Protein AF-A0A8I6S346-F1 (afdb_monomer_lite)

Radius of gyration: 24.1 Å; chains: 1; bounding box: 42×39×74 Å

Secondary structure (DSSP, 8-state):
--SHHHHHHHHHHHHHHTT-------SSPPP-STTTTPPPS--TT-EEE-TTS-EEEPBPTTSB---GGGSS--BPTTEEE-TTSBEEEE-HHHHHTT---EE-----S--

Organism: Cimex lectularius (NCBI:txid79782)

pLDDT: mean 78.45, std 15.62, range [47.16, 96.06]

InterPro domains:
  IPR010850 Neuroparsin [PF07327] (29-93)

Structure (mmCIF, N/CA/C/O backbone):
data_AF-A0A8I6S346-F1
#
_entry.id   AF-A0A8I6S346-F1
#
loop_
_atom_site.group_PDB
_atom_site.id
_atom_site.type_symbol
_atom_site.label_atom_id
_atom_site.label_alt_id
_atom_site.label_comp_id
_atom_site.label_asym_id
_atom_site.label_entity_id
_atom_site.label_seq_id
_atom_site.pdbx_PDB_ins_code
_atom_site.Cartn_x
_atom_site.Cartn_y
_atom_site.Cartn_z
_atom_site.occupancy
_atom_site.B_iso_or_equiv
_atom_site.auth_seq_id
_atom_site.auth_comp_id
_atom_site.auth_asym_id
_atom_site.auth_atom_id
_atom_site.pdbx_PDB_model_num
ATOM 1 N N . MET A 1 1 ? 24.480 21.250 -63.797 1.00 47.16 1 MET A N 1
ATOM 2 C CA . MET A 1 1 ? 24.827 20.111 -62.917 1.00 47.16 1 MET A CA 1
ATOM 3 C C . MET A 1 1 ? 24.537 20.488 -61.460 1.00 47.16 1 MET A C 1
ATOM 5 O O . MET A 1 1 ? 25.449 20.863 -60.750 1.00 47.16 1 MET A O 1
ATOM 9 N N . VAL A 1 2 ? 23.273 20.468 -61.010 1.00 47.56 2 VAL A N 1
ATOM 10 C CA . VAL A 1 2 ? 22.898 20.755 -59.601 1.00 47.56 2 VAL A CA 1
ATOM 11 C C . VAL A 1 2 ? 21.669 19.909 -59.229 1.00 47.56 2 VAL A C 1
ATOM 13 O O . VAL A 1 2 ? 20.583 20.417 -58.991 1.00 47.56 2 VAL A O 1
ATOM 16 N N . ARG A 1 3 ? 21.782 18.580 -59.305 1.00 50.25 3 ARG A N 1
ATOM 17 C CA . ARG A 1 3 ? 20.710 17.652 -58.872 1.00 50.25 3 ARG A CA 1
ATOM 18 C C . ARG A 1 3 ? 21.189 16.590 -57.879 1.00 50.25 3 ARG A C 1
ATOM 20 O O . ARG A 1 3 ? 20.366 15.912 -57.284 1.00 50.25 3 ARG A O 1
ATOM 27 N N . SER A 1 4 ? 22.502 16.486 -57.667 1.00 50.78 4 SER A N 1
ATOM 28 C CA . SER A 1 4 ? 23.119 15.391 -56.907 1.00 50.78 4 SER A CA 1
ATOM 29 C C . SER A 1 4 ? 23.291 15.670 -55.408 1.00 50.78 4 SER A C 1
ATOM 31 O O . SER A 1 4 ? 23.542 14.740 -54.655 1.00 50.78 4 SER A O 1
ATOM 33 N N . GLY A 1 5 ? 23.173 16.931 -54.967 1.00 53.59 5 GLY A N 1
ATOM 34 C CA . GLY A 1 5 ? 23.332 17.306 -53.553 1.00 53.59 5 GLY A CA 1
ATOM 35 C C . GLY A 1 5 ? 22.038 17.222 -52.735 1.00 53.59 5 GLY A C 1
ATOM 36 O O . GLY A 1 5 ? 22.071 16.858 -51.563 1.00 53.59 5 GLY A O 1
ATOM 37 N N . TYR A 1 6 ? 20.887 17.507 -53.356 1.00 55.44 6 TYR A N 1
ATOM 38 C CA . TYR A 1 6 ? 19.592 17.537 -52.665 1.00 55.44 6 TYR A CA 1
ATOM 39 C C . TYR A 1 6 ? 19.087 16.144 -52.287 1.00 55.44 6 TYR A C 1
ATOM 41 O O . TYR A 1 6 ? 18.526 15.983 -51.210 1.00 55.44 6 TYR A O 1
ATOM 49 N N . THR A 1 7 ? 19.335 15.136 -53.130 1.00 57.19 7 THR A N 1
ATOM 50 C CA . THR A 1 7 ? 18.918 13.747 -52.883 1.00 57.19 7 THR A CA 1
ATOM 51 C C . THR A 1 7 ? 19.621 13.153 -51.664 1.00 57.19 7 THR A C 1
ATOM 53 O O . THR A 1 7 ? 18.967 12.550 -50.815 1.00 57.19 7 THR A O 1
ATOM 56 N N . ALA A 1 8 ? 20.928 13.392 -51.524 1.00 58.94 8 ALA A N 1
ATOM 57 C CA . ALA A 1 8 ? 21.713 12.947 -50.374 1.00 58.94 8 ALA A CA 1
ATOM 58 C C . ALA A 1 8 ? 21.245 13.599 -49.060 1.00 58.94 8 ALA A C 1
ATOM 60 O O . ALA A 1 8 ? 21.107 12.913 -48.048 1.00 58.94 8 ALA A O 1
ATOM 61 N N . LEU A 1 9 ? 20.928 14.900 -49.089 1.00 56.88 9 LEU A N 1
ATOM 62 C CA . LEU A 1 9 ? 20.404 15.634 -47.931 1.00 56.88 9 LEU A CA 1
ATOM 63 C C . LEU A 1 9 ? 19.017 15.135 -47.497 1.00 56.88 9 LEU A C 1
ATOM 65 O O . LEU A 1 9 ? 18.775 14.966 -46.303 1.00 56.88 9 LEU A O 1
ATOM 69 N N . SER A 1 10 ? 18.123 14.837 -48.444 1.00 59.12 10 SER A N 1
ATOM 70 C CA . SER A 1 10 ? 16.796 14.291 -48.127 1.00 59.12 10 SER A CA 1
ATOM 71 C C . SER A 1 10 ? 16.846 12.872 -47.548 1.00 59.12 10 SER A C 1
ATOM 73 O O . SER A 1 10 ? 16.070 12.561 -46.649 1.00 59.12 10 SER A O 1
ATOM 75 N N . ILE A 1 11 ? 17.776 12.022 -47.999 1.00 60.84 11 ILE A N 1
ATOM 76 C CA . ILE A 1 11 ? 17.925 10.647 -47.486 1.00 60.84 11 ILE A CA 1
ATOM 77 C C . ILE A 1 11 ? 18.454 10.655 -46.042 1.00 60.84 11 ILE A C 1
ATOM 79 O O . ILE A 1 11 ? 17.953 9.919 -45.193 1.00 60.84 11 ILE A O 1
ATOM 83 N N . LEU A 1 12 ? 19.415 11.534 -45.738 1.00 58.53 12 LEU A N 1
ATOM 84 C CA . LEU A 1 12 ? 19.955 11.713 -44.385 1.00 58.53 12 LEU A CA 1
ATOM 85 C C . LEU A 1 12 ? 18.895 12.199 -43.387 1.00 58.53 12 LEU A C 1
ATOM 87 O O . LEU A 1 12 ? 18.835 11.700 -42.265 1.00 58.53 12 LEU A O 1
ATOM 91 N N . ALA A 1 13 ? 18.024 13.122 -43.804 1.00 60.12 13 ALA A N 1
ATOM 92 C CA . ALA A 1 13 ? 16.946 13.622 -42.955 1.00 60.12 13 ALA A CA 1
ATOM 93 C C . ALA A 1 13 ? 15.898 12.540 -42.631 1.00 60.12 13 ALA A C 1
ATOM 95 O O . ALA A 1 13 ? 15.443 12.452 -41.492 1.00 60.12 13 ALA A O 1
ATOM 96 N N . VAL A 1 14 ? 15.548 11.681 -43.596 1.00 61.03 14 VAL A N 1
ATOM 97 C CA . VAL A 1 14 ? 14.567 10.596 -43.399 1.00 61.03 14 VAL A CA 1
ATOM 98 C C . VAL A 1 14 ? 15.104 9.502 -42.466 1.00 61.03 14 VAL A C 1
ATOM 100 O O . VAL A 1 14 ? 14.358 9.004 -41.624 1.00 61.03 14 VAL A O 1
ATOM 103 N N . CYS A 1 15 ? 16.402 9.180 -42.528 1.00 59.50 15 CYS A N 1
ATOM 104 C CA . CYS A 1 15 ? 17.020 8.221 -41.603 1.00 59.50 15 CYS A CA 1
ATOM 105 C C . CYS A 1 15 ? 17.006 8.688 -40.138 1.00 59.50 15 CYS A C 1
ATOM 107 O O . CYS A 1 15 ? 16.821 7.861 -39.249 1.00 59.50 15 CYS A O 1
ATOM 109 N N . CYS A 1 16 ? 17.156 9.989 -39.864 1.00 56.88 16 CYS A N 1
ATOM 110 C CA . CYS A 1 16 ? 17.134 10.500 -38.487 1.00 56.88 16 CYS A CA 1
ATOM 111 C C . CYS A 1 16 ? 15.742 10.461 -37.839 1.00 56.88 16 CYS A C 1
ATOM 113 O O . CYS A 1 16 ? 15.635 10.383 -36.618 1.00 56.88 16 CYS A O 1
ATOM 115 N N . ILE A 1 17 ? 14.668 10.509 -38.631 1.00 59.31 17 ILE A N 1
ATOM 116 C CA . ILE A 1 17 ? 13.300 10.443 -38.095 1.00 59.31 17 ILE A CA 1
ATOM 117 C C . ILE A 1 17 ? 12.929 8.989 -37.752 1.00 59.31 17 ILE A C 1
ATOM 119 O O . ILE A 1 17 ? 12.190 8.751 -36.800 1.00 59.31 17 ILE A O 1
ATOM 123 N N . ALA A 1 18 ? 13.490 8.008 -38.467 1.00 58.34 18 ALA A N 1
ATOM 124 C CA . ALA A 1 18 ? 13.203 6.588 -38.261 1.00 58.34 18 ALA A CA 1
ATOM 125 C C . ALA A 1 18 ? 13.890 5.961 -37.027 1.00 58.34 18 ALA A C 1
ATOM 127 O O . ALA A 1 18 ? 13.563 4.831 -36.670 1.00 58.34 18 ALA A O 1
ATOM 128 N N . THR A 1 19 ? 14.825 6.651 -36.363 1.00 57.31 19 THR A N 1
ATOM 129 C CA . THR A 1 19 ? 15.630 6.080 -35.261 1.00 57.31 19 THR A CA 1
ATOM 130 C C . THR A 1 19 ? 15.185 6.480 -33.850 1.00 57.31 19 THR A C 1
ATOM 132 O O . THR A 1 19 ? 15.814 6.074 -32.875 1.00 57.31 19 THR A O 1
ATOM 135 N N . GLN A 1 20 ? 14.075 7.203 -33.688 1.00 58.25 20 GLN A N 1
ATOM 136 C CA . GLN A 1 20 ? 13.553 7.575 -32.365 1.00 58.25 20 GLN A CA 1
ATOM 137 C C . GLN A 1 20 ? 12.495 6.582 -31.865 1.00 58.25 20 GLN A C 1
ATOM 139 O O . GLN A 1 20 ? 11.328 6.918 -31.696 1.00 58.25 20 GLN A O 1
ATOM 144 N N . ALA A 1 21 ? 12.913 5.344 -31.613 1.00 59.03 21 ALA A N 1
ATOM 145 C CA . ALA A 1 21 ? 12.134 4.371 -30.845 1.00 59.03 21 ALA A CA 1
ATOM 146 C C . ALA A 1 21 ? 13.044 3.699 -29.803 1.00 59.03 21 ALA A C 1
ATOM 148 O O . ALA A 1 21 ? 13.268 2.494 -29.823 1.00 59.03 21 ALA A O 1
ATOM 149 N N . GLY A 1 22 ? 13.643 4.513 -28.929 1.00 54.09 22 GLY A N 1
ATOM 150 C CA . GLY A 1 22 ? 14.422 4.056 -27.778 1.00 54.09 22 GLY A CA 1
ATOM 151 C C . GLY A 1 22 ? 13.601 4.213 -26.503 1.00 54.09 22 GLY A C 1
ATOM 152 O O . GLY A 1 22 ? 13.445 5.319 -25.996 1.00 54.09 22 GLY A O 1
ATOM 153 N N . SER A 1 23 ? 13.030 3.110 -26.034 1.00 50.53 23 SER A N 1
ATOM 154 C CA . SER A 1 23 ? 12.084 3.014 -24.924 1.00 50.53 23 SER A CA 1
ATOM 155 C C . SER A 1 23 ? 12.692 3.455 -23.587 1.00 50.53 23 SER A C 1
ATOM 157 O O . SER A 1 23 ? 13.724 2.943 -23.164 1.00 50.53 23 SER A O 1
ATOM 159 N N . HIS A 1 24 ? 12.001 4.334 -22.863 1.00 49.00 24 HIS A N 1
ATOM 160 C CA . HIS A 1 24 ? 12.354 4.782 -21.509 1.00 49.00 24 HIS A CA 1
ATOM 161 C C . HIS A 1 24 ? 11.988 3.722 -20.435 1.00 49.00 24 HIS A C 1
ATOM 163 O O . HIS A 1 24 ? 11.299 4.020 -19.464 1.00 49.00 24 HIS A O 1
ATOM 169 N N . ILE A 1 25 ? 12.397 2.458 -20.623 1.00 54.25 25 ILE A N 1
ATOM 170 C CA . ILE A 1 25 ? 11.991 1.298 -19.796 1.00 54.25 25 ILE A CA 1
ATOM 171 C C . ILE A 1 25 ? 13.224 0.675 -19.118 1.00 54.25 25 ILE A C 1
ATOM 173 O O . ILE A 1 25 ? 13.618 -0.444 -19.434 1.00 54.25 25 ILE A O 1
ATOM 177 N N . HIS A 1 26 ? 13.882 1.402 -18.213 1.00 56.47 26 HIS A N 1
ATOM 178 C CA . HIS A 1 26 ? 15.057 0.874 -17.495 1.00 56.47 26 HIS A CA 1
ATOM 179 C C . HIS A 1 26 ? 14.902 0.765 -15.969 1.00 56.47 26 HIS A C 1
ATOM 181 O O . HIS A 1 26 ? 15.763 0.158 -15.340 1.00 56.47 26 HIS A O 1
ATOM 187 N N . ASP A 1 27 ? 13.806 1.246 -15.370 1.00 69.62 27 ASP A N 1
ATOM 188 C CA . ASP A 1 27 ? 13.654 1.234 -13.901 1.00 69.62 27 ASP A CA 1
ATOM 189 C C . ASP A 1 27 ? 12.868 0.033 -13.348 1.00 69.62 27 ASP A C 1
ATOM 191 O O . ASP A 1 27 ? 12.924 -0.248 -12.151 1.00 69.62 27 ASP A O 1
ATOM 195 N N . CYS A 1 28 ? 12.152 -0.706 -14.197 1.00 76.12 28 CYS A N 1
ATOM 196 C CA . CYS A 1 28 ? 11.393 -1.883 -13.783 1.00 76.12 28 CYS A CA 1
ATOM 197 C C . CYS A 1 28 ? 12.125 -3.155 -14.194 1.00 76.12 28 CYS A C 1
ATOM 199 O O . CYS A 1 28 ? 12.322 -3.417 -15.382 1.00 76.12 28 CYS A O 1
ATOM 201 N N . ALA A 1 29 ? 12.518 -3.963 -13.207 1.00 76.12 29 ALA A N 1
ATOM 202 C CA . ALA A 1 29 ? 13.023 -5.296 -13.485 1.00 76.12 29 ALA A CA 1
ATOM 203 C C . ALA A 1 29 ? 11.910 -6.105 -14.169 1.00 76.12 29 ALA A C 1
ATOM 205 O O . ALA A 1 29 ? 10.795 -6.150 -13.639 1.00 76.12 29 ALA A O 1
ATOM 206 N N . PRO A 1 30 ? 12.184 -6.746 -15.322 1.00 71.94 30 PRO A N 1
ATOM 207 C CA . PRO A 1 30 ? 11.213 -7.628 -15.929 1.00 71.94 30 PRO A CA 1
ATOM 208 C C . PRO A 1 30 ? 10.876 -8.723 -14.928 1.00 71.94 30 PRO A C 1
ATOM 210 O O . PRO A 1 30 ? 11.747 -9.289 -14.261 1.00 71.94 30 PRO A O 1
ATOM 213 N N . CYS A 1 31 ? 9.588 -8.990 -14.836 1.00 70.44 31 CYS A N 1
ATOM 214 C CA . CYS A 1 31 ? 9.026 -10.040 -14.026 1.00 70.44 31 CYS A CA 1
ATOM 215 C C . CYS A 1 31 ? 9.736 -11.383 -14.332 1.00 70.44 31 CYS A C 1
ATOM 217 O O . CYS A 1 31 ? 9.742 -11.831 -15.480 1.00 70.44 31 CYS A O 1
ATOM 219 N N . ARG A 1 32 ? 10.410 -11.995 -13.344 1.00 69.94 32 ARG A N 1
ATOM 220 C CA . ARG A 1 32 ? 11.162 -13.257 -13.504 1.00 69.94 32 ARG A CA 1
ATOM 221 C C . ARG A 1 32 ? 10.586 -14.346 -12.599 1.00 69.94 32 ARG A C 1
ATOM 223 O O . ARG A 1 32 ? 10.551 -14.171 -11.385 1.00 69.94 32 ARG A O 1
ATOM 230 N N . GLY A 1 33 ? 10.230 -15.485 -13.195 1.00 70.88 33 GLY A N 1
ATOM 231 C CA . GLY A 1 33 ? 9.632 -16.634 -12.502 1.00 70.88 33 GLY A CA 1
ATOM 232 C C . GLY A 1 33 ? 8.103 -16.568 -12.418 1.00 70.88 33 GLY A C 1
ATOM 233 O O . GLY A 1 33 ? 7.498 -15.574 -12.806 1.00 70.88 33 GLY A O 1
ATOM 234 N N . GLU A 1 34 ? 7.483 -17.637 -11.913 1.00 67.62 34 GLU A N 1
ATOM 235 C CA . GLU A 1 34 ? 6.014 -17.783 -11.821 1.00 67.62 34 GLU A CA 1
ATOM 236 C C . GLU A 1 34 ? 5.387 -17.045 -10.622 1.00 67.62 34 GLU A C 1
ATOM 238 O O . GLU A 1 34 ? 4.168 -16.941 -10.506 1.00 67.62 34 GLU A O 1
ATOM 243 N N . GLU A 1 35 ? 6.220 -16.532 -9.717 1.00 63.88 35 GLU A N 1
ATOM 244 C CA . GLU A 1 35 ? 5.797 -15.906 -8.458 1.00 63.88 35 GLU A CA 1
ATOM 245 C C . GLU A 1 35 ? 5.604 -14.385 -8.579 1.00 63.88 35 GLU A C 1
ATOM 247 O O . GLU A 1 35 ? 4.948 -13.771 -7.738 1.00 63.88 35 GLU A O 1
ATOM 252 N N . CYS A 1 36 ? 6.155 -13.748 -9.616 1.00 64.31 36 CYS A N 1
ATOM 253 C CA . CYS A 1 36 ? 5.958 -12.318 -9.824 1.00 64.31 36 CYS A CA 1
ATOM 254 C C . CYS A 1 36 ? 4.609 -12.082 -10.528 1.00 64.31 36 CYS A C 1
ATOM 256 O O . CYS A 1 36 ? 4.198 -12.857 -11.388 1.00 64.31 36 CYS A O 1
ATOM 258 N N . ASN A 1 37 ? 3.889 -11.026 -10.149 1.00 69.31 37 ASN A N 1
ATOM 259 C CA . ASN A 1 37 ? 2.525 -10.736 -10.623 1.00 69.31 37 ASN A CA 1
ATOM 260 C C . ASN A 1 37 ? 1.461 -11.772 -10.266 1.00 69.31 37 ASN A C 1
ATOM 262 O O . ASN A 1 37 ? 0.372 -11.764 -10.842 1.00 69.31 37 ASN A O 1
ATOM 266 N N . LYS A 1 38 ? 1.720 -12.625 -9.278 1.00 74.81 38 LYS A N 1
ATOM 267 C CA . LYS A 1 38 ? 0.669 -13.469 -8.733 1.00 74.81 38 LYS A CA 1
ATOM 268 C C . LYS A 1 38 ? -0.300 -12.613 -7.928 1.00 74.81 38 LYS A C 1
ATOM 270 O O . LYS A 1 38 ? 0.100 -11.870 -7.033 1.00 74.81 38 LYS A O 1
ATOM 275 N N . PHE A 1 39 ? -1.585 -12.732 -8.244 1.00 76.69 39 PHE A N 1
ATOM 276 C CA . PHE A 1 39 ? -2.626 -12.140 -7.421 1.00 76.69 39 PHE A CA 1
ATOM 277 C C . PHE A 1 39 ? -2.609 -12.823 -6.049 1.00 76.69 39 PHE A C 1
ATOM 279 O O . PHE A 1 39 ? -2.807 -14.035 -5.941 1.00 76.69 39 PHE A O 1
ATOM 286 N N . ARG A 1 40 ? -2.311 -12.045 -5.011 1.00 77.00 40 ARG 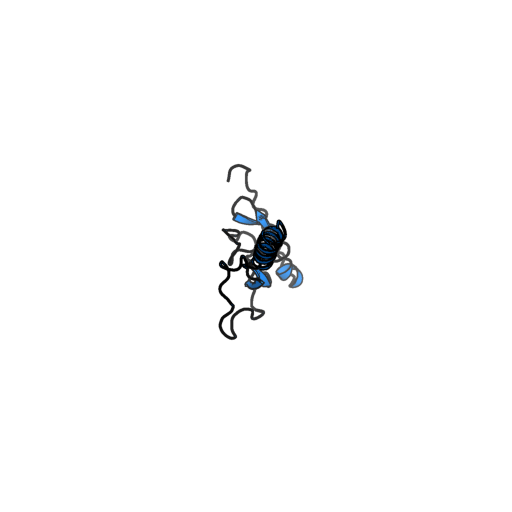A N 1
ATOM 287 C CA . ARG A 1 40 ? -2.223 -12.510 -3.629 1.00 77.00 40 ARG A CA 1
ATOM 288 C C . ARG A 1 40 ? -3.567 -12.330 -2.943 1.00 77.00 40 ARG A C 1
ATOM 290 O O . ARG A 1 40 ? -4.100 -11.233 -2.925 1.00 77.00 40 ARG A O 1
ATOM 297 N N . THR A 1 41 ? -4.120 -13.387 -2.362 1.00 79.56 41 THR A N 1
ATOM 298 C CA . THR A 1 41 ? -5.370 -13.295 -1.586 1.00 79.56 41 THR A CA 1
ATOM 299 C C . THR A 1 41 ? -5.122 -13.017 -0.104 1.00 79.56 41 THR A C 1
ATOM 301 O O . THR A 1 41 ? -6.064 -12.790 0.643 1.00 79.56 41 THR A O 1
ATOM 304 N N . ASP A 1 42 ? -3.864 -13.037 0.334 1.00 88.50 42 ASP A N 1
ATOM 305 C CA . ASP A 1 42 ? -3.431 -12.891 1.725 1.00 88.50 42 ASP A CA 1
ATOM 306 C C . ASP A 1 42 ? -3.069 -11.443 2.104 1.00 88.50 42 ASP A C 1
ATOM 308 O O . ASP A 1 42 ? -2.256 -11.218 2.997 1.00 88.50 42 ASP A O 1
ATOM 312 N N . CYS A 1 43 ? -3.664 -10.453 1.434 1.00 91.00 43 CYS A N 1
ATOM 313 C CA . CYS A 1 43 ? -3.424 -9.033 1.690 1.00 91.00 43 CYS A CA 1
ATOM 314 C C . CYS A 1 43 ? -4.587 -8.422 2.499 1.00 91.00 43 CYS A C 1
ATOM 316 O O . CYS A 1 43 ? -5.649 -8.180 1.921 1.00 91.00 43 CYS A O 1
ATOM 318 N N . PRO A 1 44 ? -4.413 -8.120 3.803 1.00 92.44 44 PRO A N 1
ATOM 319 C CA . PRO A 1 44 ? -5.502 -7.642 4.667 1.00 92.44 44 PRO A CA 1
ATOM 320 C C . PRO A 1 44 ? -6.164 -6.350 4.178 1.00 92.44 44 PRO A C 1
ATOM 322 O O . PRO A 1 44 ? -7.363 -6.159 4.351 1.00 92.44 44 PRO A O 1
ATOM 325 N N . TYR A 1 45 ? -5.381 -5.480 3.542 1.00 94.38 45 TYR A N 1
ATOM 326 C CA . TYR A 1 45 ? -5.819 -4.176 3.045 1.00 94.38 45 TYR A CA 1
ATOM 327 C C . TYR A 1 45 ? -6.030 -4.155 1.524 1.00 94.38 45 TYR A C 1
ATOM 329 O O . TYR A 1 45 ? -6.100 -3.082 0.926 1.00 94.38 45 TYR A O 1
ATOM 337 N N . GLY A 1 46 ? -6.131 -5.331 0.899 1.00 92.19 46 GLY A N 1
ATOM 338 C CA . GLY A 1 46 ? -6.322 -5.481 -0.540 1.00 92.19 46 GLY A CA 1
ATOM 339 C C . GLY A 1 46 ? -5.021 -5.529 -1.345 1.00 92.19 46 GLY A C 1
ATOM 340 O O . GLY A 1 46 ? -3.913 -5.376 -0.821 1.00 92.19 46 GLY A O 1
ATOM 341 N N . VAL A 1 47 ? -5.173 -5.788 -2.643 1.00 91.81 47 VAL A N 1
ATOM 342 C CA . VAL A 1 47 ? -4.074 -5.905 -3.609 1.00 91.81 47 VAL A CA 1
ATOM 343 C C . VAL A 1 47 ? -4.064 -4.671 -4.495 1.00 91.81 47 VAL A C 1
ATOM 345 O O . VAL A 1 47 ? -5.080 -4.335 -5.094 1.00 91.81 47 VAL A O 1
ATOM 348 N N . VAL A 1 48 ? -2.900 -4.049 -4.645 1.00 90.62 48 VAL A N 1
ATOM 349 C CA . VAL A 1 48 ? -2.696 -2.872 -5.496 1.00 90.62 48 VAL A CA 1
ATOM 350 C C . VAL A 1 48 ? -1.609 -3.145 -6.533 1.00 90.62 48 VAL A C 1
ATOM 352 O O . VAL A 1 48 ? -0.838 -4.099 -6.409 1.00 90.62 48 VAL A O 1
ATOM 355 N N . LYS A 1 49 ? -1.541 -2.319 -7.579 1.00 87.50 49 LYS A N 1
ATOM 356 C CA . LYS A 1 49 ? -0.447 -2.363 -8.556 1.00 87.50 49 LYS A CA 1
ATOM 357 C C . LYS A 1 49 ? 0.608 -1.321 -8.219 1.00 87.50 49 LYS A C 1
ATOM 359 O O . LYS A 1 49 ? 0.272 -0.164 -7.980 1.00 87.50 49 LYS A O 1
ATOM 364 N N . ASN A 1 50 ? 1.875 -1.724 -8.235 1.00 84.69 50 ASN A N 1
ATOM 365 C CA . ASN A 1 50 ? 2.982 -0.781 -8.132 1.00 84.69 50 ASN A CA 1
ATOM 366 C C . ASN A 1 50 ? 3.287 -0.085 -9.466 1.00 84.69 50 ASN A C 1
ATOM 368 O O . ASN A 1 50 ? 2.661 -0.364 -10.487 1.00 84.69 50 ASN A O 1
ATOM 372 N N . TRP A 1 51 ? 4.263 0.826 -9.464 1.00 83.19 51 TRP A N 1
ATOM 373 C CA . TRP A 1 51 ? 4.695 1.558 -10.664 1.00 83.19 51 TRP A CA 1
ATOM 374 C C . TRP A 1 51 ? 5.154 0.654 -11.820 1.00 83.19 51 TRP A C 1
ATOM 376 O O . TRP A 1 51 ? 5.055 1.040 -12.979 1.00 83.19 51 TRP A O 1
ATOM 386 N N . CYS A 1 52 ? 5.624 -0.557 -11.515 1.00 81.88 52 CYS A N 1
ATOM 387 C CA . CYS A 1 52 ? 5.982 -1.571 -12.507 1.00 81.88 52 CYS A CA 1
ATOM 388 C C . CYS A 1 52 ? 4.807 -2.478 -12.892 1.00 81.88 52 CYS A C 1
ATOM 390 O O . CYS A 1 52 ? 5.014 -3.538 -13.470 1.00 81.88 52 CYS A O 1
ATOM 392 N N . GLU A 1 53 ? 3.583 -2.086 -12.537 1.00 83.00 53 GLU A N 1
ATOM 393 C CA . GLU A 1 53 ? 2.343 -2.838 -12.731 1.00 83.00 53 GLU A CA 1
ATOM 394 C C . GLU A 1 53 ? 2.301 -4.199 -12.024 1.00 83.00 53 GLU A C 1
ATOM 396 O O . GLU A 1 53 ? 1.454 -5.040 -12.340 1.00 83.00 53 GLU A O 1
ATOM 401 N N . HIS A 1 54 ? 3.172 -4.413 -11.034 1.00 83.19 54 HIS A N 1
ATOM 402 C CA . HIS A 1 54 ? 3.188 -5.646 -10.265 1.00 83.19 54 HIS A CA 1
ATOM 403 C C . HIS A 1 54 ? 2.159 -5.627 -9.139 1.00 83.19 54 HIS A C 1
ATOM 405 O O . HIS A 1 54 ? 2.041 -4.633 -8.420 1.00 83.19 54 HIS A O 1
ATOM 411 N N . TYR A 1 55 ? 1.449 -6.745 -8.964 1.00 86.50 55 TYR A N 1
ATOM 412 C CA . TYR A 1 55 ? 0.521 -6.936 -7.849 1.00 86.50 55 TYR A CA 1
ATOM 413 C C . TYR A 1 55 ? 1.289 -7.049 -6.527 1.00 86.50 55 TYR A C 1
ATOM 415 O O . TYR A 1 55 ? 2.145 -7.918 -6.365 1.00 86.50 55 TYR A O 1
ATOM 423 N N . VAL A 1 56 ? 0.970 -6.171 -5.579 1.00 87.06 56 VAL A N 1
ATOM 424 C CA . VAL A 1 56 ? 1.552 -6.116 -4.232 1.00 87.06 56 VAL A CA 1
ATOM 425 C C . VAL A 1 56 ? 0.443 -5.929 -3.197 1.00 87.06 56 VAL A C 1
ATOM 427 O O . VAL A 1 56 ? -0.644 -5.457 -3.529 1.00 87.06 56 VAL A O 1
ATOM 430 N N . CYS A 1 57 ? 0.693 -6.292 -1.938 1.00 90.88 57 CYS A N 1
ATOM 431 C CA . CYS A 1 57 ? -0.250 -5.959 -0.872 1.00 90.88 57 CYS A CA 1
ATOM 432 C C . CYS A 1 57 ? -0.237 -4.450 -0.613 1.00 90.88 57 CYS A C 1
ATOM 434 O O . CYS A 1 57 ? 0.832 -3.839 -0.565 1.00 90.88 57 CYS A O 1
ATOM 436 N N . GLY A 1 58 ? -1.424 -3.869 -0.449 1.00 92.81 58 GLY A N 1
ATOM 437 C CA . GLY A 1 58 ? -1.568 -2.487 -0.012 1.00 92.81 58 GLY A CA 1
ATOM 438 C C . GLY A 1 58 ? -1.190 -2.318 1.461 1.00 92.81 58 GLY A C 1
ATOM 439 O O . GLY A 1 58 ? -1.430 -3.203 2.282 1.00 92.81 58 GLY A O 1
ATOM 440 N N . GLN A 1 59 ? -0.632 -1.157 1.785 1.00 94.88 59 GLN A N 1
ATOM 441 C CA . GLN A 1 59 ? -0.358 -0.710 3.146 1.00 94.88 59 GLN A CA 1
ATOM 442 C C . GLN A 1 59 ? -1.658 -0.301 3.847 1.00 94.88 59 GLN A C 1
ATOM 444 O O . GLN A 1 59 ? -2.562 0.266 3.222 1.00 94.88 59 GLN A O 1
ATOM 449 N N . GLY A 1 60 ? -1.740 -0.590 5.141 1.00 95.12 60 GLY A N 1
ATOM 450 C CA . GLY A 1 60 ? -2.890 -0.309 5.992 1.00 95.12 60 GLY A CA 1
ATOM 451 C C . GLY A 1 60 ? -2.924 1.105 6.575 1.00 95.12 60 GLY A C 1
ATOM 452 O O . GLY A 1 60 ? -1.957 1.858 6.446 1.00 95.12 60 GLY A O 1
ATOM 453 N N . PRO A 1 61 ? -4.022 1.477 7.257 1.00 95.81 61 PRO A N 1
ATOM 454 C CA . PRO A 1 61 ? -4.146 2.772 7.921 1.00 95.81 61 PRO A CA 1
ATOM 455 C C . PRO A 1 61 ? -3.011 3.007 8.932 1.00 95.81 61 PRO A C 1
ATOM 457 O O . PRO A 1 61 ? -2.690 2.129 9.730 1.00 95.81 61 PRO A O 1
ATOM 460 N N . GLY A 1 62 ? -2.389 4.186 8.892 1.00 93.88 62 GLY A N 1
ATOM 461 C CA . GLY A 1 62 ? -1.258 4.569 9.745 1.00 93.88 62 GLY A CA 1
ATOM 462 C C . GLY A 1 62 ? 0.097 3.977 9.329 1.00 93.88 62 GLY A C 1
ATOM 463 O O . GLY A 1 62 ? 1.138 4.415 9.824 1.00 93.88 62 GLY A O 1
ATOM 464 N N . GLU A 1 63 ? 0.129 3.022 8.395 1.00 94.00 63 GLU A N 1
ATOM 465 C CA . GLU A 1 63 ? 1.379 2.450 7.900 1.00 94.00 63 GLU A CA 1
ATOM 466 C C . GLU A 1 63 ? 2.106 3.400 6.946 1.00 94.00 63 GLU A C 1
ATOM 468 O O . GLU A 1 63 ? 1.511 4.275 6.313 1.00 94.00 63 GLU A O 1
ATOM 473 N N . ARG A 1 64 ? 3.425 3.217 6.823 1.00 92.31 64 ARG A N 1
ATOM 474 C CA . ARG A 1 64 ? 4.273 4.027 5.942 1.00 92.31 64 ARG A CA 1
ATOM 475 C C . ARG A 1 64 ? 3.897 3.841 4.472 1.00 92.31 64 ARG A C 1
ATOM 477 O O . ARG A 1 64 ? 3.655 2.726 4.025 1.00 92.31 64 ARG A O 1
ATOM 484 N N . CYS A 1 65 ? 3.947 4.931 3.712 1.00 92.50 65 CYS A N 1
ATOM 485 C CA . CYS A 1 65 ? 3.662 4.956 2.279 1.00 92.50 65 CYS A CA 1
ATOM 486 C C . CYS A 1 65 ? 4.601 5.904 1.507 1.00 92.50 65 CYS A C 1
ATOM 488 O O . CYS A 1 65 ? 5.258 6.771 2.084 1.00 92.50 65 CYS A O 1
ATOM 490 N N . GLY A 1 66 ? 4.651 5.776 0.179 1.00 87.19 66 GLY A N 1
ATOM 491 C CA . GLY A 1 66 ? 5.396 6.663 -0.719 1.00 87.19 66 GLY A CA 1
ATOM 492 C C . GLY A 1 66 ? 6.780 6.144 -1.135 1.00 87.19 66 GLY A C 1
ATOM 493 O O . GLY A 1 66 ? 6.965 4.959 -1.391 1.00 87.19 66 GLY A O 1
ATOM 494 N N . GLY A 1 67 ? 7.752 7.052 -1.276 1.00 80.81 67 GLY A N 1
ATOM 495 C CA . GLY A 1 67 ? 9.078 6.760 -1.841 1.00 80.81 67 GLY A CA 1
ATOM 496 C C . GLY A 1 67 ? 9.164 6.967 -3.361 1.00 80.81 67 GLY A C 1
ATOM 497 O O . GLY A 1 67 ? 8.158 7.172 -4.043 1.00 80.81 67 GLY A O 1
ATOM 498 N N . ARG A 1 68 ? 10.389 6.954 -3.906 1.00 69.31 68 ARG A N 1
ATOM 499 C CA . ARG A 1 68 ? 10.630 7.128 -5.349 1.00 69.31 68 ARG A CA 1
ATOM 500 C C . ARG A 1 68 ? 10.024 5.935 -6.107 1.00 69.31 68 ARG A C 1
ATOM 502 O O . ARG A 1 68 ? 10.337 4.796 -5.781 1.00 69.31 68 ARG A O 1
ATOM 509 N N . HIS A 1 69 ? 9.147 6.206 -7.076 1.00 64.06 69 HIS A N 1
ATOM 510 C CA . HIS A 1 69 ? 8.425 5.207 -7.888 1.00 64.06 69 HIS A CA 1
A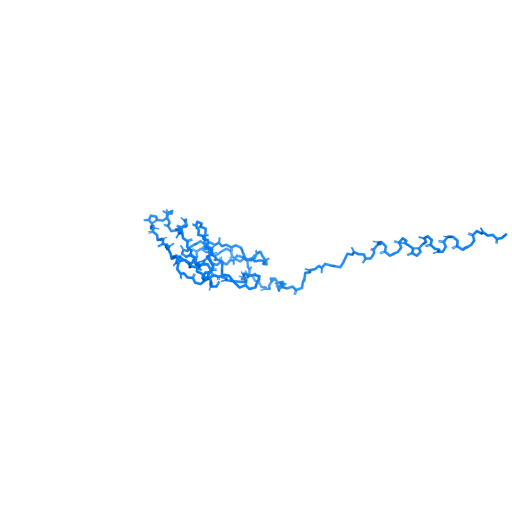TOM 511 C C . HIS A 1 69 ? 7.552 4.200 -7.107 1.00 64.06 69 HIS A C 1
ATOM 513 O O . HIS A 1 69 ? 7.173 3.180 -7.663 1.00 64.06 69 HIS A O 1
ATOM 519 N N . GLN A 1 70 ? 7.204 4.462 -5.839 1.00 63.53 70 GLN A N 1
ATOM 520 C CA . GLN A 1 70 ? 6.211 3.667 -5.091 1.00 63.53 70 GLN A CA 1
ATOM 521 C C . GLN A 1 70 ? 6.440 2.134 -5.116 1.00 63.53 70 GLN A C 1
ATOM 523 O O . GLN A 1 70 ? 5.485 1.362 -5.122 1.00 63.53 70 GLN A O 1
ATOM 528 N N . PHE A 1 71 ? 7.694 1.668 -5.129 1.00 64.38 71 PHE A N 1
ATOM 529 C CA . PHE A 1 71 ? 8.032 0.260 -5.406 1.00 64.38 71 PHE A CA 1
ATOM 530 C C . PHE A 1 71 ? 7.417 -0.793 -4.458 1.00 64.38 71 PHE A C 1
ATOM 532 O O . PHE A 1 71 ? 7.427 -1.976 -4.793 1.00 64.38 71 PHE A O 1
ATOM 539 N N . GLY A 1 72 ? 6.852 -0.402 -3.314 1.00 64.81 72 GLY A N 1
ATOM 540 C CA . GLY A 1 72 ? 6.156 -1.331 -2.414 1.00 64.81 72 GLY A CA 1
ATOM 541 C C . GLY A 1 72 ? 5.502 -0.679 -1.199 1.00 64.81 72 GLY A C 1
ATOM 542 O O . GLY A 1 72 ? 5.316 -1.336 -0.188 1.00 64.81 72 GLY A O 1
ATOM 543 N N . LEU A 1 73 ? 5.208 0.620 -1.264 1.00 83.31 73 LEU A N 1
ATOM 544 C CA . LEU A 1 73 ? 4.671 1.402 -0.144 1.00 83.31 73 LEU A CA 1
ATOM 545 C C . LEU A 1 73 ? 3.424 2.166 -0.609 1.00 83.31 73 LEU A C 1
ATOM 547 O O . LEU A 1 73 ? 3.345 3.392 -0.522 1.00 83.31 73 LEU A O 1
ATOM 551 N N . ILE A 1 74 ? 2.480 1.438 -1.201 1.00 92.56 74 ILE A N 1
ATOM 552 C CA . ILE A 1 74 ? 1.232 1.981 -1.747 1.00 92.56 74 ILE A CA 1
ATOM 553 C C . ILE A 1 74 ? 0.116 1.630 -0.780 1.00 92.56 74 ILE A C 1
ATOM 555 O O . ILE A 1 74 ? 0.019 0.483 -0.362 1.00 92.56 74 ILE A O 1
ATOM 559 N N . CYS A 1 75 ? -0.707 2.606 -0.412 1.00 94.81 75 CYS A N 1
ATOM 560 C CA . CYS A 1 75 ? -1.866 2.363 0.440 1.00 94.81 75 CYS A CA 1
ATOM 561 C C . CYS A 1 75 ? -2.883 1.467 -0.272 1.00 94.81 75 CYS A C 1
ATOM 563 O O . CYS A 1 75 ? -3.060 1.585 -1.482 1.00 94.81 75 CYS A O 1
ATOM 565 N N . GLY A 1 76 ? -3.549 0.590 0.478 1.00 94.56 76 GLY A N 1
ATOM 566 C CA . GLY A 1 76 ? -4.710 -0.146 -0.021 1.00 94.56 76 GLY A CA 1
ATOM 567 C C . GLY A 1 76 ? -5.870 0.772 -0.427 1.00 94.56 76 GLY A C 1
ATOM 568 O O . GLY A 1 76 ? -5.898 1.957 -0.079 1.00 94.56 76 GLY A O 1
ATOM 569 N N . ASP A 1 77 ? -6.842 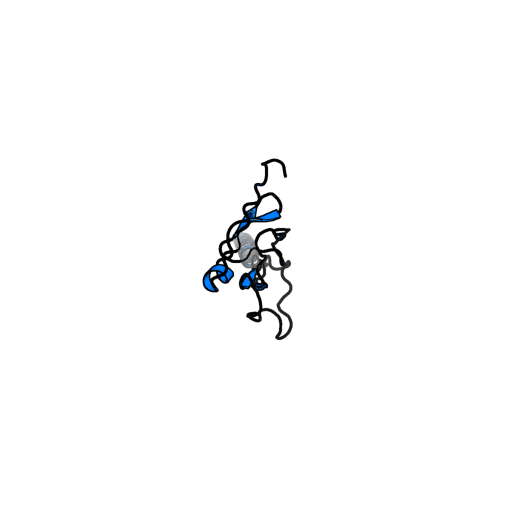0.213 -1.146 1.00 94.25 77 ASP A N 1
ATOM 570 C CA . ASP A 1 77 ? -7.990 0.965 -1.659 1.00 94.25 77 ASP A CA 1
ATOM 571 C C . ASP A 1 77 ? -8.788 1.651 -0.536 1.00 94.25 77 ASP A C 1
ATOM 573 O O . ASP A 1 77 ? -8.926 1.128 0.575 1.00 94.25 77 ASP A O 1
ATOM 577 N N . GLY A 1 78 ? -9.309 2.847 -0.829 1.00 93.69 78 GLY A N 1
ATOM 578 C CA . GLY A 1 78 ? -10.025 3.696 0.136 1.00 93.69 78 GLY A CA 1
ATOM 579 C C . GLY A 1 78 ? -9.126 4.567 1.026 1.00 93.69 78 GLY A C 1
ATOM 580 O O . GLY A 1 78 ? -9.629 5.363 1.822 1.00 93.69 78 GLY A O 1
ATOM 581 N N . MET A 1 79 ? -7.803 4.469 0.872 1.00 95.38 79 MET A N 1
ATOM 582 C CA . MET A 1 79 ? -6.823 5.242 1.636 1.00 95.38 79 MET A CA 1
ATOM 583 C C . MET A 1 79 ? -5.910 6.069 0.727 1.00 95.38 79 MET A C 1
ATOM 585 O O . MET A 1 79 ? -5.757 5.805 -0.464 1.00 95.38 79 MET A O 1
ATOM 589 N N . GLN A 1 80 ? -5.262 7.074 1.309 1.00 93.31 80 GLN A N 1
ATOM 590 C CA . GLN A 1 80 ? -4.358 7.985 0.616 1.00 93.31 80 GLN A CA 1
ATOM 591 C C . GLN A 1 80 ? -3.085 8.235 1.424 1.00 93.31 80 GLN A C 1
ATOM 593 O O . GLN A 1 80 ? -3.112 8.343 2.652 1.00 93.31 80 GLN A O 1
ATOM 598 N N . CYS A 1 81 ? -1.962 8.368 0.719 1.00 92.88 81 CYS A N 1
ATOM 599 C CA . CYS A 1 81 ? -0.679 8.680 1.334 1.00 92.88 81 CYS A CA 1
ATOM 600 C C . CYS A 1 81 ? -0.586 10.179 1.643 1.00 92.88 81 CYS A C 1
ATOM 602 O O . CYS A 1 81 ? -0.569 10.999 0.723 1.00 92.88 81 CYS A O 1
ATOM 604 N N . ASN A 1 82 ? -0.530 10.545 2.923 1.00 91.50 82 ASN A N 1
ATOM 605 C CA . ASN A 1 82 ? -0.437 11.945 3.339 1.00 91.50 82 ASN A CA 1
ATOM 606 C C . ASN A 1 82 ? 1.004 12.499 3.223 1.00 91.50 82 ASN A C 1
ATOM 608 O O . ASN A 1 82 ? 1.959 11.783 2.895 1.00 91.50 82 ASN A O 1
ATOM 612 N N . SER A 1 83 ? 1.191 13.790 3.519 1.00 89.31 83 SER A N 1
ATOM 613 C CA . SER A 1 83 ? 2.516 14.438 3.522 1.00 89.31 83 SER A CA 1
ATOM 614 C C . SER A 1 83 ? 3.495 13.802 4.518 1.00 89.31 83 SER A C 1
ATOM 616 O O . SER A 1 83 ? 4.681 13.699 4.217 1.00 89.31 83 SER A O 1
ATOM 618 N N . CYS A 1 84 ? 2.996 13.245 5.624 1.00 90.00 84 CYS A N 1
ATOM 619 C CA . CYS A 1 84 ? 3.777 12.550 6.655 1.00 90.00 84 CYS A CA 1
ATOM 620 C C . CYS A 1 84 ? 4.222 11.140 6.232 1.00 90.00 84 CYS A C 1
ATOM 622 O O . CYS A 1 84 ? 4.844 10.419 7.021 1.00 90.00 84 CYS A O 1
ATOM 624 N N . LYS A 1 85 ? 3.939 10.744 4.983 1.00 91.75 85 LYS A N 1
ATOM 625 C CA . LYS A 1 85 ? 4.288 9.434 4.426 1.00 91.75 85 LYS A CA 1
ATOM 626 C C . LYS A 1 85 ? 3.615 8.297 5.187 1.00 91.75 85 LYS A C 1
ATOM 628 O O . LYS A 1 85 ? 4.248 7.264 5.407 1.00 91.75 85 LYS A O 1
ATOM 633 N N . VAL A 1 86 ? 2.359 8.495 5.591 1.00 92.81 86 VAL A N 1
ATOM 634 C CA . VAL A 1 86 ? 1.499 7.446 6.153 1.00 92.81 86 VAL A CA 1
ATOM 635 C C . VAL A 1 86 ? 0.146 7.376 5.444 1.00 92.81 86 VAL A C 1
ATOM 637 O O . VAL A 1 86 ? -0.333 8.373 4.893 1.00 92.81 86 VAL A O 1
ATOM 640 N N . CYS A 1 87 ? -0.454 6.190 5.431 1.00 95.50 87 CYS A N 1
ATOM 641 C CA . CYS A 1 87 ? -1.775 5.975 4.857 1.00 95.50 87 CYS A CA 1
ATOM 642 C C . CYS A 1 87 ? -2.860 6.518 5.786 1.00 95.50 87 CYS A C 1
ATOM 644 O O . CYS A 1 87 ? -2.942 6.137 6.947 1.00 95.50 87 CYS A O 1
ATOM 646 N N . THR A 1 88 ? -3.706 7.385 5.247 1.00 95.38 88 THR A N 1
ATOM 647 C CA . THR A 1 88 ? -4.862 7.982 5.931 1.00 95.38 88 THR A CA 1
ATOM 648 C C . THR A 1 88 ? -6.146 7.620 5.195 1.00 95.38 88 THR A C 1
ATOM 650 O O . THR A 1 88 ? -6.112 7.365 3.991 1.00 95.38 88 THR A O 1
ATOM 653 N N . GLY A 1 89 ? -7.278 7.612 5.894 1.00 94.94 89 GLY A N 1
ATOM 654 C CA . GLY A 1 89 ? -8.553 7.107 5.383 1.00 94.94 89 GLY A CA 1
ATOM 655 C C . GLY A 1 89 ? -8.874 5.714 5.919 1.00 94.94 89 GLY A C 1
ATOM 656 O O . GLY A 1 89 ? -8.246 5.248 6.870 1.00 94.94 89 GLY A O 1
ATOM 657 N N . CYS A 1 90 ? -9.863 5.060 5.315 1.00 96.06 90 CYS A N 1
ATOM 658 C CA . CYS A 1 90 ? -10.354 3.751 5.738 1.00 96.06 90 CYS A CA 1
ATOM 659 C C . CYS A 1 90 ? -10.090 2.713 4.650 1.00 96.06 90 CYS A C 1
ATOM 661 O O . CYS A 1 90 ? -10.358 2.971 3.478 1.00 96.06 90 CYS A O 1
ATOM 663 N N . SER A 1 91 ? -9.618 1.525 5.026 1.00 95.94 91 SER A N 1
ATOM 664 C CA . SER A 1 91 ? -9.430 0.448 4.050 1.00 95.94 91 SER A CA 1
ATOM 665 C C . SER A 1 91 ? -10.778 -0.057 3.532 1.00 95.94 91 SER A C 1
ATOM 667 O O . SER A 1 91 ? -11.604 -0.544 4.306 1.00 95.94 91 SER A O 1
ATOM 669 N N . GLN A 1 92 ? -10.975 0.002 2.214 1.00 95.44 92 GLN A N 1
ATOM 670 C CA . GLN A 1 92 ? -12.159 -0.544 1.556 1.00 95.44 92 GLN A CA 1
ATOM 671 C C . GLN A 1 92 ? -12.217 -2.070 1.689 1.00 95.44 92 GLN A C 1
ATOM 673 O O . GLN A 1 92 ? -13.254 -2.612 2.061 1.00 95.44 92 GLN A O 1
ATOM 678 N N . ALA A 1 93 ? -11.087 -2.752 1.475 1.00 93.31 93 ALA A N 1
ATOM 679 C CA . ALA A 1 93 ? -11.006 -4.209 1.574 1.00 93.31 93 ALA A CA 1
ATOM 680 C C . ALA A 1 93 ? -11.401 -4.717 2.972 1.00 93.31 93 ALA A C 1
ATOM 682 O O . ALA A 1 93 ? -12.090 -5.726 3.108 1.00 93.31 93 ALA A O 1
ATOM 683 N N . MET A 1 94 ? -11.011 -4.006 4.033 1.00 93.31 94 MET A N 1
ATOM 684 C CA . MET A 1 94 ? -11.438 -4.367 5.385 1.00 93.31 94 MET A CA 1
ATOM 685 C C . MET A 1 94 ? -12.899 -4.009 5.652 1.00 93.31 94 MET A C 1
ATOM 687 O O . MET A 1 94 ? -13.605 -4.796 6.286 1.00 93.31 94 MET A O 1
ATOM 691 N N . ALA A 1 95 ? -13.375 -2.871 5.135 1.00 93.62 95 ALA A N 1
ATOM 692 C CA . ALA A 1 95 ? -14.770 -2.463 5.278 1.00 93.62 95 ALA A CA 1
ATOM 693 C C . ALA A 1 95 ? -15.734 -3.484 4.646 1.00 93.62 95 ALA A C 1
ATOM 695 O O . ALA A 1 95 ? -16.7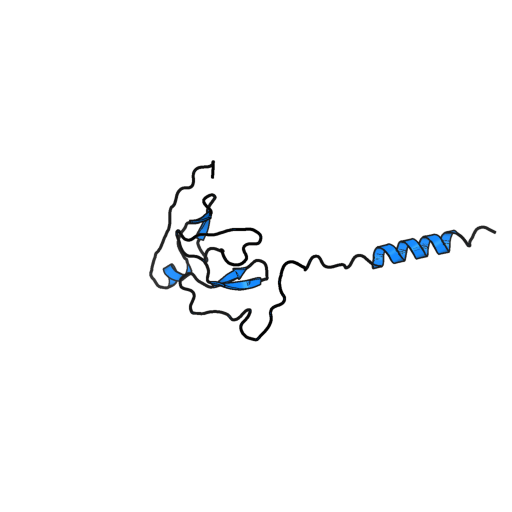65 -3.795 5.239 1.00 93.62 95 ALA A O 1
ATOM 696 N N . GLU A 1 96 ? -15.369 -4.068 3.503 1.00 92.62 96 GLU A N 1
ATOM 697 C CA . GLU A 1 96 ? -16.116 -5.156 2.853 1.00 92.62 96 GLU A CA 1
ATOM 698 C C . GLU A 1 96 ? -16.183 -6.427 3.714 1.00 92.62 96 GLU A C 1
ATOM 700 O O . GLU A 1 96 ? -17.176 -7.151 3.680 1.00 92.62 96 GLU A O 1
ATOM 705 N N . ASN A 1 97 ? -15.174 -6.657 4.557 1.00 91.75 97 ASN A N 1
ATOM 706 C CA . ASN A 1 97 ? -15.145 -7.740 5.543 1.00 91.75 97 ASN A CA 1
ATOM 707 C C . ASN A 1 97 ? -15.810 -7.364 6.884 1.00 91.75 97 ASN A C 1
ATOM 709 O O . ASN A 1 97 ? -15.684 -8.092 7.868 1.00 91.75 97 ASN A O 1
ATOM 713 N N . GLY A 1 98 ? -16.511 -6.226 6.949 1.00 93.69 98 GLY A N 1
ATOM 714 C CA . GLY A 1 98 ? -17.196 -5.750 8.154 1.00 93.69 98 GLY A CA 1
ATOM 715 C C . GLY A 1 98 ? -16.270 -5.142 9.211 1.00 93.69 98 GLY A C 1
ATOM 716 O O . GLY A 1 98 ? -16.707 -4.896 10.335 1.00 93.69 98 GLY A O 1
ATOM 717 N N . ILE A 1 99 ? -15.003 -4.884 8.872 1.00 93.44 99 ILE A N 1
ATOM 718 C CA . ILE A 1 99 ? -14.009 -4.305 9.775 1.00 93.44 99 ILE A CA 1
ATOM 719 C C . ILE A 1 99 ? -13.659 -2.893 9.294 1.00 93.44 99 ILE A C 1
ATOM 721 O O . ILE A 1 99 ? -12.944 -2.701 8.316 1.00 93.44 99 ILE A O 1
ATOM 725 N N . MET A 1 100 ? -14.130 -1.875 10.011 1.00 92.00 100 MET A N 1
ATOM 726 C CA . MET A 1 100 ? -13.829 -0.478 9.695 1.00 92.00 100 MET A CA 1
ATOM 727 C C . MET A 1 100 ? -12.578 -0.014 10.456 1.00 92.00 100 MET A C 1
ATOM 729 O O . MET A 1 100 ? -12.679 0.481 11.577 1.00 92.00 100 MET A O 1
ATOM 733 N N . LEU A 1 101 ? -11.395 -0.186 9.852 1.00 91.00 101 LEU A N 1
ATOM 734 C CA . LEU A 1 101 ? -10.143 0.406 10.340 1.00 91.00 101 LEU A CA 1
ATOM 735 C C . LEU A 1 101 ? -9.822 1.668 9.545 1.00 91.00 101 LEU A C 1
ATOM 737 O O . LEU A 1 101 ? -9.711 1.624 8.317 1.00 91.00 101 LEU A O 1
ATOM 741 N N . CYS A 1 102 ? -9.654 2.776 10.263 1.00 94.50 102 CYS A N 1
ATOM 742 C CA . CYS A 1 102 ? -9.374 4.082 9.687 1.00 94.50 102 CYS A CA 1
ATOM 743 C C . CYS A 1 102 ? -8.239 4.768 10.439 1.00 94.50 102 CYS A C 1
ATOM 745 O O . CYS A 1 102 ? -8.136 4.639 11.660 1.00 94.50 102 CYS A O 1
ATOM 747 N N . ASP A 1 103 ? -7.441 5.542 9.711 1.00 95.25 103 ASP A N 1
ATOM 748 C CA . ASP A 1 103 ? -6.447 6.440 10.282 1.00 95.25 103 ASP A CA 1
ATOM 749 C C . ASP A 1 103 ? -6.707 7.878 9.836 1.00 95.25 103 ASP A C 1
ATOM 751 O O . ASP A 1 103 ? -6.871 8.173 8.649 1.00 95.25 103 ASP A O 1
ATOM 755 N N . ASN A 1 104 ? -6.722 8.778 10.817 1.00 92.69 104 ASN A N 1
ATOM 756 C CA . ASN A 1 104 ? -7.039 10.189 10.628 1.00 92.69 104 ASN A CA 1
ATOM 757 C C . ASN A 1 104 ? -5.815 11.063 10.920 1.00 92.69 104 ASN A C 1
ATOM 759 O O . ASN A 1 104 ? -5.972 12.222 11.314 1.00 92.69 104 ASN A O 1
ATOM 763 N N . THR A 1 105 ? -4.604 10.507 10.810 1.00 89.44 105 THR A N 1
ATOM 764 C CA . THR A 1 105 ? -3.376 11.203 11.186 1.00 89.44 105 THR A CA 1
ATOM 765 C C . THR A 1 105 ? -3.254 12.505 10.402 1.00 89.44 105 THR A C 1
ATOM 767 O O . THR A 1 105 ? -3.026 12.525 9.187 1.00 89.44 105 THR A O 1
ATOM 770 N N . TYR A 1 106 ? -3.400 13.615 11.123 1.00 85.44 106 TYR A N 1
ATOM 771 C CA . TYR A 1 106 ? -3.231 14.952 10.583 1.00 85.44 106 TYR A CA 1
ATOM 772 C C . TYR A 1 106 ? -1.745 15.242 10.400 1.00 85.44 106 TYR A C 1
ATOM 774 O O . TYR A 1 106 ? -0.966 15.164 11.352 1.00 85.44 106 TYR A O 1
ATOM 782 N N . CYS A 1 107 ? -1.367 15.612 9.180 1.00 83.25 107 CYS A N 1
ATOM 783 C CA . CYS A 1 107 ? -0.007 16.015 8.883 1.00 83.25 107 CYS A CA 1
ATOM 784 C C . CYS A 1 107 ? 0.076 17.533 8.673 1.00 83.25 107 CYS A C 1
ATOM 786 O O . CYS A 1 107 ? -0.539 18.045 7.733 1.00 83.25 107 CYS A O 1
ATOM 788 N N . PR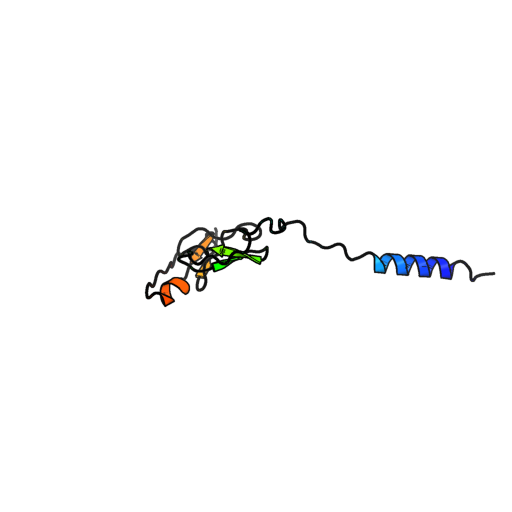O A 1 108 ? 0.825 18.268 9.512 1.00 81.81 108 PRO A N 1
ATOM 789 C CA . PRO A 1 108 ? 1.027 19.695 9.317 1.00 81.81 108 PRO A CA 1
ATOM 790 C C . PRO A 1 108 ? 1.825 19.981 8.026 1.00 81.81 108 PRO A C 1
ATOM 792 O O . PRO A 1 108 ? 2.620 19.149 7.592 1.00 81.81 108 PRO A O 1
ATOM 795 N N . PRO A 1 109 ? 1.662 21.169 7.417 1.00 73.25 109 PRO A N 1
ATOM 796 C CA . PRO A 1 109 ? 2.172 21.495 6.076 1.00 73.25 109 PRO A CA 1
ATOM 797 C C . PRO A 1 109 ? 3.706 21.597 5.925 1.00 73.25 109 PRO A C 1
ATOM 799 O O . PRO A 1 109 ? 4.174 21.921 4.840 1.00 73.25 109 PRO A O 1
ATOM 802 N N . ASN A 1 110 ? 4.493 21.313 6.969 1.00 70.00 110 ASN A N 1
ATOM 803 C CA . ASN A 1 110 ? 5.952 21.504 6.994 1.00 70.00 110 ASN A CA 1
ATOM 804 C C . ASN A 1 110 ? 6.738 20.186 7.186 1.00 70.00 110 ASN A C 1
ATOM 806 O O . ASN A 1 110 ? 7.723 20.181 7.925 1.00 70.00 110 ASN A O 1
ATOM 810 N N . TYR A 1 111 ? 6.292 19.077 6.585 1.00 60.84 111 TYR A N 1
ATOM 811 C CA . TYR A 1 111 ? 6.896 17.740 6.741 1.00 60.84 111 TYR A CA 1
ATOM 812 C C . TYR A 1 111 ? 7.362 17.135 5.413 1.00 60.84 111 TYR A C 1
ATOM 814 O O . TYR A 1 111 ? 6.632 17.297 4.407 1.00 60.84 111 TYR A O 1
#

Foldseek 3Di:
DPDPPVVVVVVVVVVVVVPPPDDPPDPDDPDDDPPWQDQDPPAQLHWDAFLNRTTARADAAFDFADDDRRRHRHHGPQWDQDPVRGTAGWRPSVVVVVHTDGYPDDDDPPD

Sequence (111 aa):
MVRSGYTALSILAVCCIATQAGSHIHDCAPCRGEECNKFRTDCP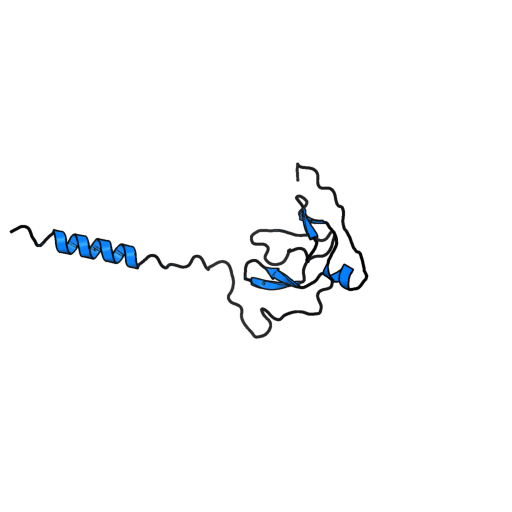YGVVKNWCEHYVCGQGPGERCGGRHQFGLICGDGMQCNSCKVCTGCSQAMAENGIMLCDNTYCPPNY